Protein AF-A0A6P2D0Q2-F1 (afdb_monomer)

Radius of gyration: 21.0 Å; Cα contacts (8 Å, |Δi|>4): 54; chains: 1; bounding box: 56×47×45 Å

Sequence (91 aa):
MAKNILTVRLRKLVALGILEQFPVEGSTYQDYALTEKGRGLFLVLMAIRQWGEGCGGDNPYVLVDKRDKKPVKPLGSTPTTDGNSEQTTWS

Structure (mmCIF, N/CA/C/O backbone):
data_AF-A0A6P2D0Q2-F1
#
_entry.id   AF-A0A6P2D0Q2-F1
#
loop_
_atom_site.group_PDB
_atom_site.id
_atom_site.type_symbol
_atom_site.label_atom_id
_atom_site.label_alt_id
_atom_site.label_comp_id
_atom_site.label_asym_id
_atom_site.label_entity_id
_atom_site.label_seq_id
_atom_site.pdbx_PDB_ins_code
_atom_site.Cartn_x
_atom_site.Cartn_y
_atom_site.Cartn_z
_atom_site.occupancy
_atom_site.B_iso_or_equiv
_atom_site.auth_seq_id
_atom_site.auth_comp_id
_atom_site.auth_asym_id
_atom_site.auth_atom_id
_atom_site.pdbx_PDB_model_num
ATOM 1 N N . MET A 1 1 ? -12.694 20.340 -8.710 1.00 44.38 1 MET A N 1
ATOM 2 C CA . MET A 1 1 ? -13.466 19.991 -7.494 1.00 44.38 1 MET A CA 1
ATOM 3 C C . MET A 1 1 ? -13.481 18.473 -7.295 1.00 44.38 1 MET A C 1
ATOM 5 O O . MET A 1 1 ? -14.440 17.817 -7.668 1.00 44.38 1 MET A O 1
ATOM 9 N N . ALA A 1 2 ? -12.422 17.882 -6.734 1.00 53.50 2 ALA A N 1
ATOM 10 C CA . ALA A 1 2 ? -12.375 16.443 -6.437 1.00 53.50 2 ALA A CA 1
ATOM 11 C C . ALA A 1 2 ? -12.701 16.201 -4.954 1.00 53.50 2 ALA A C 1
ATOM 13 O O . ALA A 1 2 ? -11.871 15.707 -4.199 1.00 53.50 2 ALA A O 1
ATOM 14 N N . LYS A 1 3 ? -13.894 16.607 -4.499 1.00 53.69 3 LYS A N 1
ATOM 15 C CA . LYS A 1 3 ? -14.193 16.703 -3.057 1.00 53.69 3 LYS A CA 1
ATOM 16 C C . LYS A 1 3 ? -14.311 15.348 -2.336 1.00 53.69 3 LYS A C 1
ATOM 18 O O . LYS A 1 3 ? -14.527 15.332 -1.135 1.00 53.69 3 LYS A O 1
ATOM 23 N N . ASN A 1 4 ? -14.175 14.201 -3.010 1.00 71.94 4 ASN A N 1
ATOM 24 C CA . ASN A 1 4 ? -14.376 12.925 -2.314 1.00 71.94 4 ASN A CA 1
ATOM 25 C C . ASN A 1 4 ? -13.656 11.696 -2.886 1.00 71.94 4 ASN A C 1
ATOM 27 O O . ASN A 1 4 ? -13.986 10.577 -2.497 1.00 71.94 4 ASN A O 1
ATOM 31 N N . ILE A 1 5 ? -12.693 11.854 -3.806 1.00 86.25 5 ILE A N 1
ATOM 32 C CA . ILE A 1 5 ? -12.049 10.689 -4.449 1.00 86.25 5 ILE A CA 1
ATOM 33 C C . ILE A 1 5 ? -11.334 9.801 -3.419 1.00 86.25 5 ILE A C 1
ATOM 35 O O . ILE A 1 5 ? -11.413 8.577 -3.502 1.00 86.25 5 ILE A O 1
ATOM 39 N N . LEU A 1 6 ? -10.699 10.407 -2.411 1.00 85.31 6 LEU A N 1
ATOM 40 C CA . LEU A 1 6 ? -10.015 9.689 -1.339 1.00 85.31 6 LEU A CA 1
ATOM 41 C C . LEU A 1 6 ? -11.002 8.869 -0.506 1.00 85.31 6 LEU A C 1
ATOM 43 O O . LEU A 1 6 ? -10.854 7.658 -0.404 1.00 85.31 6 LEU A O 1
ATOM 47 N N . THR A 1 7 ? -12.048 9.502 0.024 1.00 87.00 7 THR A N 1
ATOM 48 C CA . THR A 1 7 ? -13.065 8.835 0.849 1.00 87.00 7 THR A CA 1
ATOM 49 C C . THR A 1 7 ? -13.783 7.722 0.091 1.00 87.00 7 THR A C 1
ATOM 51 O O . THR A 1 7 ? -14.139 6.701 0.673 1.00 87.00 7 THR A O 1
ATOM 54 N N . VAL A 1 8 ? -14.018 7.896 -1.215 1.00 90.25 8 VAL A N 1
ATOM 55 C CA . VAL A 1 8 ? -14.603 6.849 -2.067 1.00 90.25 8 VAL A CA 1
ATOM 56 C C . VAL A 1 8 ? -13.638 5.671 -2.213 1.00 90.25 8 VAL A C 1
ATOM 58 O O . VAL A 1 8 ? -14.055 4.522 -2.072 1.00 90.25 8 VAL A O 1
ATOM 61 N N . ARG A 1 9 ? -12.345 5.933 -2.440 1.00 92.00 9 ARG A N 1
ATOM 62 C CA . ARG A 1 9 ? -11.319 4.882 -2.534 1.00 92.00 9 ARG A CA 1
ATOM 63 C C . ARG A 1 9 ? -11.133 4.145 -1.210 1.00 92.00 9 ARG A C 1
ATOM 65 O O . ARG A 1 9 ? -11.130 2.920 -1.221 1.00 92.00 9 ARG A O 1
ATOM 72 N N . LEU A 1 10 ? -11.054 4.860 -0.088 1.00 89.69 10 LEU A N 1
ATOM 73 C CA . LEU A 1 10 ? -10.935 4.260 1.244 1.00 89.69 10 LEU A CA 1
ATOM 74 C C . LEU A 1 10 ? -12.138 3.372 1.560 1.00 89.69 10 LEU A C 1
ATOM 76 O O . LEU A 1 10 ? -11.950 2.204 1.886 1.00 89.69 10 LEU A O 1
ATOM 80 N N . ARG A 1 11 ? -13.370 3.860 1.348 1.00 90.25 11 ARG A N 1
ATOM 81 C CA . ARG A 1 11 ? -14.579 3.037 1.530 1.00 90.25 11 ARG A CA 1
ATOM 82 C C . ARG A 1 11 ? -14.573 1.790 0.651 1.00 90.25 11 ARG A C 1
ATOM 84 O O . ARG A 1 11 ? -14.952 0.723 1.119 1.00 90.25 11 ARG A O 1
ATOM 91 N N . LYS A 1 12 ? -14.109 1.893 -0.598 1.00 92.75 12 LYS A N 1
ATOM 92 C CA . LYS A 1 12 ? -13.982 0.734 -1.492 1.00 92.75 12 LYS A CA 1
ATOM 93 C C . LYS A 1 12 ? -12.947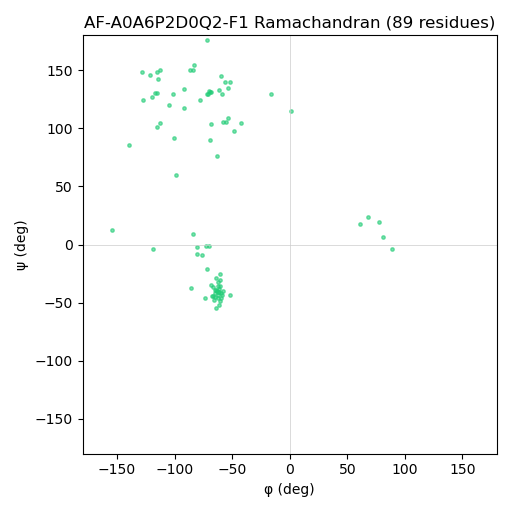 -0.274 -0.980 1.00 92.75 12 LYS A C 1
ATOM 95 O O . LYS A 1 12 ? -13.202 -1.470 -1.031 1.00 92.75 12 LYS A O 1
ATOM 100 N N . LEU A 1 13 ? -11.801 0.187 -0.478 1.00 92.19 13 LEU A N 1
ATOM 101 C CA . LEU A 1 13 ? -10.772 -0.687 0.096 1.00 92.19 13 LEU A CA 1
ATOM 102 C C . LEU A 1 13 ? -11.252 -1.374 1.383 1.00 92.19 13 LEU A C 1
ATOM 104 O O . LEU A 1 13 ? -10.960 -2.554 1.572 1.00 92.19 13 LEU A O 1
ATOM 108 N N . VAL A 1 14 ? -12.035 -0.680 2.214 1.00 93.50 14 VAL A N 1
ATOM 109 C CA . VAL A 1 14 ? -12.687 -1.280 3.390 1.00 93.50 14 VAL A CA 1
ATOM 110 C C . VAL A 1 14 ? -13.723 -2.323 2.973 1.00 93.50 14 VAL A C 1
ATOM 112 O O . VAL A 1 14 ? -13.673 -3.454 3.442 1.00 93.50 14 VAL A O 1
ATOM 115 N N . ALA A 1 15 ? -14.601 -2.000 2.020 1.00 93.50 15 ALA A N 1
ATOM 116 C CA . ALA A 1 15 ? -15.609 -2.938 1.516 1.00 93.50 15 ALA A CA 1
ATOM 117 C C . ALA A 1 15 ? -14.993 -4.200 0.880 1.00 93.50 15 ALA A C 1
ATOM 119 O O . ALA A 1 15 ? -15.576 -5.278 0.936 1.00 93.50 15 ALA A O 1
ATOM 120 N N . LEU A 1 16 ? -13.800 -4.085 0.289 1.00 93.81 16 LEU A N 1
ATOM 121 C CA . LEU A 1 16 ? -13.044 -5.218 -0.252 1.00 93.81 16 LEU A CA 1
ATOM 122 C C . LEU A 1 16 ? -12.269 -6.007 0.820 1.00 93.81 16 LEU A C 1
ATOM 124 O O . LEU A 1 16 ? -11.611 -6.997 0.475 1.00 93.81 16 LEU A O 1
ATOM 128 N N . GLY A 1 17 ? -12.315 -5.586 2.087 1.00 92.25 17 GLY A N 1
ATOM 129 C CA . GLY A 1 17 ? -11.593 -6.199 3.201 1.00 92.25 17 GLY A CA 1
ATOM 130 C C . GLY A 1 17 ? -10.078 -6.023 3.117 1.00 92.25 17 GLY A C 1
ATOM 131 O O . GLY A 1 17 ? -9.344 -6.859 3.629 1.00 92.25 17 GLY A O 1
ATOM 132 N N . ILE A 1 18 ? -9.596 -4.996 2.410 1.00 93.31 18 ILE A N 1
ATOM 133 C CA . ILE A 1 18 ? -8.165 -4.656 2.296 1.00 93.31 18 ILE A CA 1
ATOM 134 C C . ILE A 1 18 ? -7.738 -3.764 3.465 1.00 93.31 18 ILE A C 1
ATOM 136 O O . ILE A 1 18 ? -6.632 -3.906 3.986 1.00 93.31 18 ILE A O 1
ATOM 140 N N . LEU A 1 19 ? -8.625 -2.855 3.868 1.00 92.69 19 LEU A N 1
ATOM 141 C CA . LEU A 1 19 ? -8.462 -2.002 5.037 1.00 92.69 19 LEU A CA 1
ATOM 142 C C . LEU A 1 19 ? -9.538 -2.328 6.070 1.00 92.69 19 LEU A C 1
ATOM 144 O O . LEU A 1 19 ? -10.660 -2.676 5.713 1.00 92.69 19 LEU A O 1
ATOM 148 N N . GLU A 1 20 ? -9.196 -2.160 7.334 1.00 92.19 20 GLU A N 1
ATOM 149 C CA . GLU A 1 20 ? -1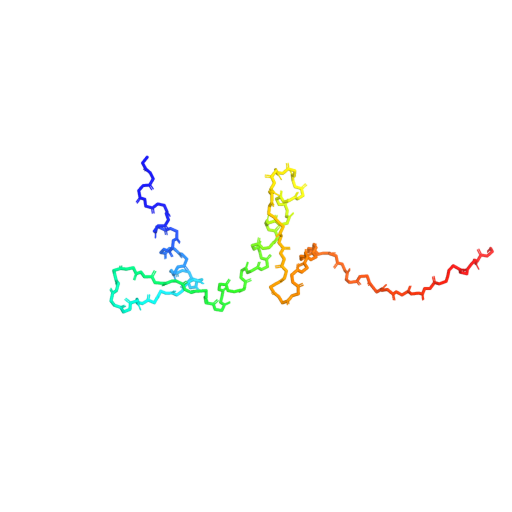0.126 -2.147 8.456 1.00 92.19 20 GLU A CA 1
ATOM 150 C C . GLU A 1 20 ? -10.124 -0.749 9.071 1.00 92.19 20 GLU A C 1
ATOM 152 O O . GLU A 1 20 ? -9.086 -0.083 9.095 1.00 92.19 20 GLU A O 1
ATOM 157 N N . GLN A 1 21 ? -11.297 -0.288 9.499 1.00 90.00 21 GLN A N 1
ATOM 158 C CA . GLN A 1 21 ? -11.489 1.041 10.063 1.00 90.00 21 GLN A CA 1
ATOM 159 C C . GLN A 1 21 ? -11.566 0.953 11.587 1.00 90.00 21 GLN A C 1
ATOM 161 O O . GLN A 1 21 ? -12.363 0.179 12.114 1.00 90.00 21 GLN A O 1
ATOM 166 N N . PHE A 1 22 ? -10.780 1.781 12.270 1.00 84.44 22 PHE A N 1
ATOM 167 C CA . PHE A 1 22 ? -10.749 1.871 13.724 1.00 84.44 22 PHE A CA 1
ATOM 168 C C . PHE A 1 22 ? -11.228 3.255 14.176 1.00 84.44 22 PHE A C 1
ATOM 170 O O . PHE A 1 22 ? -10.730 4.270 13.672 1.00 84.44 22 PHE A O 1
ATOM 177 N N . PRO A 1 23 ? -12.173 3.324 15.128 1.00 78.50 23 PRO A N 1
ATOM 178 C CA . PRO A 1 23 ? -12.523 4.586 15.753 1.00 78.50 23 PRO A CA 1
ATOM 179 C C . PRO A 1 23 ? -11.352 5.058 16.620 1.00 78.50 23 PRO A C 1
ATOM 181 O O . PRO A 1 23 ? -10.826 4.300 17.432 1.00 78.50 23 PRO A O 1
ATOM 184 N N . VAL A 1 24 ? -10.957 6.318 16.459 1.00 80.62 24 VAL A N 1
ATOM 185 C CA . VAL A 1 24 ? -9.962 6.948 17.331 1.00 80.62 24 VAL A CA 1
ATOM 186 C C . VAL A 1 24 ? -10.704 7.643 18.466 1.00 80.62 24 VAL A C 1
ATOM 188 O O . VAL A 1 24 ? -11.497 8.557 18.226 1.00 80.62 24 VAL A O 1
ATOM 191 N N . GLU A 1 25 ? -10.469 7.215 19.707 1.00 77.06 25 GLU A N 1
ATOM 192 C CA . GLU A 1 25 ? -11.089 7.847 20.874 1.00 77.06 25 GLU A CA 1
ATOM 193 C C . GLU A 1 25 ? -10.722 9.337 20.950 1.00 77.06 25 GLU A C 1
ATOM 195 O O . GLU A 1 25 ? -9.558 9.723 20.854 1.00 77.06 25 GLU A O 1
ATOM 200 N N . GLY A 1 26 ? -11.737 10.194 21.099 1.00 79.38 26 GLY A N 1
ATOM 201 C CA . GLY A 1 2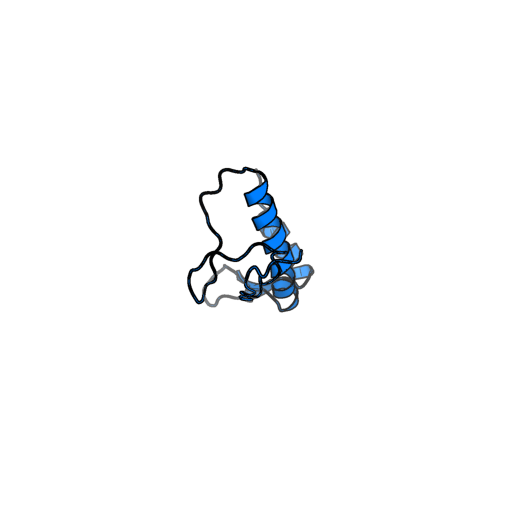6 ? -11.561 11.648 21.201 1.00 79.38 26 GLY A CA 1
ATOM 202 C C . GLY A 1 26 ? -11.373 12.386 19.870 1.00 79.38 26 GLY A C 1
ATOM 203 O O . GLY A 1 26 ? -11.125 13.590 19.880 1.00 79.38 26 GLY A O 1
ATOM 204 N N . SER A 1 27 ? -11.518 11.708 18.727 1.00 78.50 27 SER A N 1
ATOM 205 C CA . SER A 1 27 ? -11.345 12.301 17.399 1.00 78.50 27 SER A CA 1
ATOM 206 C C . SER A 1 27 ? -12.543 12.024 16.486 1.00 78.50 27 SER A C 1
ATOM 208 O O . SER A 1 27 ? -13.190 10.984 16.568 1.00 78.50 27 SER A O 1
ATOM 210 N N . THR A 1 28 ? -12.844 12.957 15.579 1.00 74.75 28 THR A N 1
ATOM 211 C CA . THR A 1 28 ? -13.799 12.729 14.477 1.00 74.75 28 THR A CA 1
ATOM 212 C C . THR A 1 28 ? -13.169 11.969 13.307 1.00 74.75 28 THR A C 1
ATOM 214 O O . THR A 1 28 ? -13.873 11.570 12.374 1.00 74.75 28 THR A O 1
ATOM 217 N N . TYR A 1 29 ? -11.849 11.770 13.341 1.00 76.50 29 TYR A N 1
ATOM 218 C CA . TYR A 1 29 ? -11.107 11.015 12.342 1.00 76.50 29 TYR A CA 1
ATOM 219 C C . TYR A 1 29 ? -11.168 9.513 12.618 1.00 76.50 29 TYR A C 1
ATOM 221 O O . TYR A 1 29 ? -11.368 9.056 13.740 1.00 76.50 29 TYR A O 1
ATOM 229 N N . GLN A 1 30 ? -11.008 8.754 11.542 1.00 80.31 30 GLN A N 1
ATOM 230 C CA . GLN A 1 30 ? -11.032 7.302 11.547 1.00 80.31 30 GLN A CA 1
ATOM 231 C C . GLN A 1 30 ? -9.659 6.813 11.109 1.00 80.31 30 GLN A C 1
ATOM 233 O O . GLN A 1 30 ? -9.166 7.255 10.064 1.00 80.31 30 GLN A O 1
ATOM 238 N N . ASP A 1 31 ? -9.080 5.898 11.875 1.00 85.88 31 ASP A N 1
ATOM 239 C CA . ASP A 1 31 ? -7.837 5.241 11.502 1.00 85.88 31 ASP A CA 1
ATOM 240 C C . ASP A 1 31 ? -8.125 4.066 10.571 1.00 85.88 31 ASP A C 1
ATOM 242 O O . ASP A 1 31 ? -9.187 3.443 10.620 1.00 85.88 31 ASP A O 1
ATOM 246 N N . TYR A 1 32 ? -7.171 3.770 9.692 1.00 89.44 32 TYR A N 1
ATOM 247 C CA . TYR A 1 32 ? -7.262 2.650 8.762 1.00 89.44 32 TYR A CA 1
ATOM 248 C C . TYR A 1 32 ? -6.016 1.784 8.889 1.00 89.44 32 TYR A C 1
ATOM 250 O O . TYR A 1 32 ? -4.902 2.269 8.684 1.00 89.44 32 TYR A O 1
ATOM 258 N N . ALA A 1 33 ? -6.202 0.494 9.158 1.00 89.81 33 ALA A N 1
ATOM 259 C CA . ALA A 1 33 ? -5.115 -0.479 9.157 1.00 89.81 33 ALA A CA 1
ATOM 260 C C . ALA A 1 33 ? -5.272 -1.474 8.004 1.00 89.81 33 ALA A C 1
ATOM 262 O O . ALA A 1 33 ? -6.380 -1.787 7.573 1.00 89.81 33 ALA A O 1
ATOM 263 N N . LEU A 1 34 ? -4.150 -1.989 7.496 1.00 91.19 34 LEU A N 1
ATOM 264 C CA . LEU A 1 34 ? -4.164 -3.078 6.521 1.00 91.19 34 LEU A CA 1
ATOM 265 C C . LEU A 1 34 ? -4.582 -4.382 7.198 1.00 91.19 34 LEU A C 1
ATOM 267 O O . LEU A 1 34 ? -3.965 -4.802 8.179 1.00 91.19 34 LEU A O 1
ATOM 271 N N . THR A 1 35 ? -5.559 -5.062 6.607 1.00 93.88 35 THR A N 1
ATOM 272 C CA . THR A 1 35 ? -5.913 -6.437 6.975 1.00 93.88 35 THR A CA 1
ATOM 273 C C . THR A 1 35 ? -4.835 -7.414 6.500 1.00 93.88 35 THR A C 1
ATOM 275 O O . THR A 1 35 ? -3.898 -7.044 5.788 1.00 93.88 35 THR A O 1
ATOM 278 N N . GLU A 1 36 ? -4.969 -8.696 6.832 1.00 92.12 36 GLU A N 1
ATOM 279 C CA . GLU A 1 36 ? -4.108 -9.741 6.267 1.00 92.12 36 GLU A CA 1
ATOM 280 C C . GLU A 1 36 ? -4.188 -9.800 4.736 1.00 92.12 36 GLU A C 1
ATOM 282 O O . GLU A 1 36 ? -3.161 -9.804 4.055 1.00 92.12 36 GLU A O 1
ATOM 287 N N . LYS A 1 37 ? -5.403 -9.704 4.187 1.00 90.12 37 LYS A N 1
ATOM 288 C CA . LYS A 1 37 ? -5.633 -9.597 2.742 1.00 90.12 37 LYS A CA 1
ATOM 289 C C . LYS A 1 37 ? -4.946 -8.366 2.152 1.00 90.12 37 LYS A C 1
ATOM 291 O O . LYS A 1 37 ? -4.341 -8.449 1.085 1.00 90.12 37 LYS A O 1
ATOM 296 N N . GLY A 1 38 ? -5.014 -7.229 2.845 1.00 89.19 38 GLY A N 1
ATOM 297 C CA . GLY A 1 38 ? -4.338 -6.009 2.420 1.00 89.19 38 GLY A CA 1
ATOM 298 C C . GLY A 1 38 ? -2.817 -6.130 2.436 1.00 89.19 38 GLY A C 1
ATOM 299 O O . GLY A 1 38 ? -2.163 -5.686 1.495 1.00 89.19 38 GLY A O 1
ATOM 300 N N . ARG A 1 39 ? -2.246 -6.797 3.445 1.00 90.12 39 ARG A N 1
ATOM 301 C CA . ARG A 1 39 ? -0.808 -7.112 3.487 1.00 90.12 39 ARG A CA 1
ATOM 302 C C . ARG A 1 39 ? -0.387 -8.020 2.328 1.00 90.12 39 ARG A C 1
ATOM 304 O O . ARG A 1 39 ? 0.703 -7.838 1.797 1.00 90.12 39 ARG A O 1
ATOM 311 N N . GLY A 1 40 ? -1.266 -8.907 1.860 1.00 89.50 40 GLY A N 1
ATOM 312 C CA . GLY A 1 40 ? -1.039 -9.715 0.655 1.00 89.50 40 GLY A CA 1
ATOM 313 C C . GLY A 1 40 ? -0.853 -8.898 -0.635 1.00 89.50 40 GLY A C 1
ATOM 314 O O . GLY A 1 40 ? -0.167 -9.345 -1.551 1.00 89.50 40 GLY A O 1
ATOM 315 N N . LEU A 1 41 ? -1.386 -7.671 -0.707 1.00 88.31 41 LEU A N 1
ATOM 316 C CA . LEU A 1 41 ? -1.193 -6.778 -1.861 1.00 88.31 41 LEU A CA 1
ATOM 317 C C . LEU A 1 41 ? 0.184 -6.113 -1.898 1.00 88.31 41 LEU A C 1
ATOM 319 O O . LEU A 1 41 ? 0.525 -5.481 -2.900 1.00 88.31 41 LEU A O 1
ATOM 323 N N . PHE A 1 42 ? 0.980 -6.249 -0.837 1.00 85.19 42 PHE A N 1
ATOM 324 C CA . PHE A 1 42 ? 2.296 -5.630 -0.736 1.00 85.19 42 PHE A CA 1
ATOM 325 C C . PHE A 1 42 ? 3.179 -5.939 -1.952 1.00 85.19 42 PHE A C 1
ATOM 327 O O . PHE A 1 42 ? 3.775 -5.026 -2.518 1.00 85.19 42 PHE A O 1
ATOM 334 N N . LEU A 1 43 ? 3.191 -7.194 -2.415 1.00 85.44 43 LEU A N 1
ATOM 335 C CA . LEU A 1 43 ? 3.998 -7.608 -3.565 1.00 85.44 43 LEU A CA 1
ATOM 336 C C . LEU A 1 43 ? 3.579 -6.901 -4.866 1.00 85.44 43 LEU A C 1
ATOM 338 O O . LEU A 1 43 ? 4.429 -6.476 -5.643 1.00 85.44 43 LEU A O 1
ATOM 342 N N . VAL A 1 44 ? 2.273 -6.721 -5.082 1.00 89.62 44 VAL A N 1
ATOM 343 C CA . VAL A 1 44 ? 1.736 -6.026 -6.264 1.00 89.62 44 VAL A CA 1
ATOM 344 C C . VAL A 1 44 ? 2.103 -4.543 -6.229 1.00 89.62 44 VAL A C 1
ATOM 346 O O . VAL A 1 44 ? 2.544 -3.986 -7.233 1.00 89.62 44 VAL A O 1
ATOM 349 N N . LEU A 1 45 ? 1.964 -3.906 -5.063 1.00 87.00 45 LEU A N 1
ATOM 350 C CA . LEU A 1 45 ? 2.357 -2.508 -4.871 1.00 87.00 45 LEU A CA 1
ATOM 351 C C . LEU A 1 45 ? 3.861 -2.313 -5.102 1.00 87.00 45 LEU A C 1
ATOM 353 O O . LEU A 1 45 ? 4.262 -1.347 -5.753 1.00 87.00 45 LEU A O 1
ATOM 357 N N . MET A 1 46 ? 4.681 -3.250 -4.621 1.00 88.25 46 MET A N 1
ATOM 358 C CA . MET A 1 46 ? 6.121 -3.266 -4.871 1.00 88.25 46 MET A CA 1
ATOM 359 C C . MET A 1 46 ? 6.455 -3.407 -6.357 1.00 88.25 46 MET A C 1
ATOM 361 O O . MET A 1 46 ? 7.300 -2.665 -6.852 1.00 88.25 46 MET A O 1
ATOM 365 N N . ALA A 1 47 ? 5.772 -4.297 -7.078 1.00 86.94 47 ALA A N 1
ATOM 366 C CA . ALA A 1 47 ? 5.998 -4.491 -8.508 1.00 86.94 47 ALA A CA 1
ATOM 367 C C . ALA A 1 47 ? 5.694 -3.232 -9.323 1.00 86.94 47 ALA A C 1
ATOM 369 O O . ALA A 1 47 ? 6.516 -2.818 -10.136 1.00 86.94 47 ALA A O 1
ATOM 370 N N . ILE A 1 48 ? 4.559 -2.577 -9.063 1.00 87.56 48 ILE A N 1
ATOM 371 C CA . ILE A 1 48 ? 4.191 -1.325 -9.744 1.00 87.56 48 ILE A CA 1
ATOM 372 C C . ILE A 1 48 ? 5.218 -0.226 -9.448 1.00 87.56 48 ILE A C 1
ATOM 374 O O . ILE A 1 48 ? 5.600 0.523 -10.346 1.00 87.56 48 ILE A O 1
ATOM 378 N N . ARG A 1 49 ? 5.684 -0.140 -8.196 1.00 85.44 49 ARG A N 1
ATOM 379 C CA . ARG A 1 49 ? 6.692 0.839 -7.777 1.00 85.44 49 ARG A CA 1
ATOM 380 C C . ARG A 1 49 ? 8.014 0.646 -8.522 1.00 85.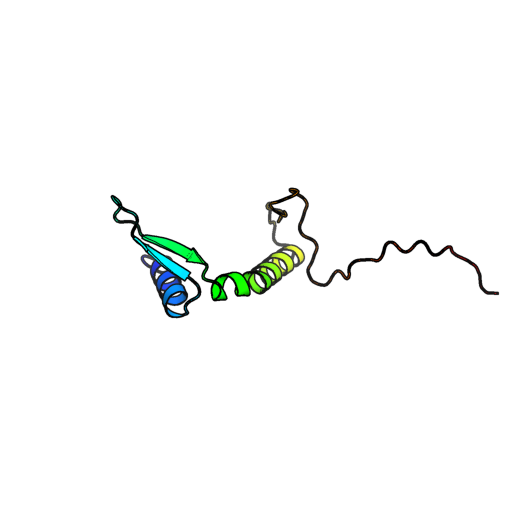44 49 ARG A C 1
ATOM 382 O O . ARG A 1 49 ? 8.504 1.604 -9.111 1.00 85.44 49 ARG A O 1
ATOM 389 N N . GLN A 1 50 ? 8.557 -0.570 -8.522 1.00 85.31 50 GLN A N 1
ATOM 390 C CA . GLN A 1 50 ? 9.833 -0.875 -9.178 1.00 85.31 50 GLN A CA 1
ATOM 391 C C . GLN A 1 50 ? 9.744 -0.790 -10.705 1.00 85.31 50 GLN A C 1
ATOM 393 O O . GLN A 1 50 ? 10.679 -0.329 -11.352 1.00 85.31 50 GLN A O 1
ATOM 398 N N . TRP A 1 51 ? 8.605 -1.172 -11.291 1.00 85.38 51 TRP A N 1
ATOM 399 C CA . TRP A 1 51 ? 8.349 -0.952 -12.714 1.00 85.38 51 TRP A CA 1
ATOM 400 C C . TRP A 1 51 ? 8.395 0.542 -13.062 1.00 85.38 51 TRP A C 1
ATOM 402 O O . TRP A 1 51 ? 9.077 0.928 -14.005 1.00 85.38 51 TRP A O 1
ATOM 412 N N . GLY A 1 52 ? 7.748 1.392 -12.256 1.00 84.12 52 GLY A N 1
ATOM 413 C CA . GLY A 1 52 ? 7.770 2.844 -12.452 1.00 84.12 52 GLY A CA 1
ATOM 414 C C . GLY A 1 52 ? 9.168 3.464 -12.339 1.00 84.12 52 GLY A C 1
ATOM 415 O O . GLY A 1 52 ? 9.485 4.375 -13.100 1.00 84.12 52 GLY A O 1
ATOM 416 N N . GLU A 1 53 ? 10.015 2.947 -11.444 1.00 81.69 53 GLU A N 1
ATOM 417 C CA . GLU A 1 53 ? 11.430 3.341 -11.332 1.00 81.69 53 GLU A CA 1
ATOM 418 C C . GLU A 1 53 ? 12.221 2.979 -12.603 1.00 81.69 53 GLU A C 1
ATOM 420 O O . GLU A 1 53 ? 13.022 3.780 -13.081 1.00 81.69 53 GLU A O 1
ATOM 425 N N . GLY A 1 54 ? 11.947 1.818 -13.210 1.00 75.69 54 GLY A N 1
ATOM 426 C CA . GLY A 1 54 ? 12.558 1.403 -14.479 1.00 75.69 54 GLY A CA 1
ATOM 427 C C . GLY A 1 54 ? 12.060 2.169 -15.713 1.00 75.69 54 GLY A C 1
ATOM 428 O O . GLY A 1 54 ? 12.754 2.214 -16.726 1.00 75.69 54 GLY A O 1
ATOM 429 N N . CYS A 1 55 ? 10.883 2.798 -15.645 1.00 78.19 55 CYS A N 1
ATOM 430 C CA . CYS A 1 55 ? 10.291 3.554 -16.755 1.00 78.19 55 CYS A CA 1
ATOM 431 C C . CYS A 1 55 ? 10.793 5.007 -16.882 1.00 78.19 55 CYS A C 1
ATOM 433 O O . CYS A 1 55 ? 10.240 5.765 -17.678 1.00 78.19 55 CYS A O 1
ATOM 435 N N . GLY A 1 56 ? 11.829 5.405 -16.133 1.00 70.25 56 GLY A N 1
ATOM 436 C CA . GLY A 1 56 ? 12.494 6.704 -16.305 1.00 70.25 56 GLY A CA 1
ATOM 437 C C . GLY A 1 56 ? 11.739 7.900 -15.720 1.00 70.25 56 GLY A C 1
ATOM 438 O O . GLY A 1 56 ? 11.994 9.037 -16.112 1.00 70.25 56 GLY A O 1
ATOM 439 N N . GLY A 1 57 ? 10.803 7.667 -14.796 1.00 70.94 57 GLY A N 1
ATOM 440 C CA . GLY A 1 57 ? 10.217 8.746 -14.005 1.00 70.94 57 GLY A CA 1
ATOM 441 C C . GLY A 1 57 ? 11.245 9.302 -13.021 1.00 70.94 57 GLY A C 1
ATOM 442 O O . GLY A 1 57 ? 11.891 8.532 -12.313 1.00 70.94 57 GLY A O 1
ATOM 443 N N . ASP A 1 58 ? 11.378 10.627 -12.957 1.00 71.62 58 ASP A N 1
ATOM 444 C CA . ASP A 1 58 ? 12.258 11.297 -11.997 1.00 71.62 58 ASP A CA 1
ATOM 445 C C . ASP A 1 58 ? 11.676 11.121 -10.581 1.00 71.62 58 ASP A C 1
ATOM 447 O O . ASP A 1 58 ? 10.782 11.850 -10.143 1.00 71.62 58 ASP A O 1
ATOM 451 N N . ASN A 1 59 ? 12.084 10.045 -9.905 1.00 73.50 59 ASN A N 1
ATOM 452 C CA . ASN A 1 59 ? 11.603 9.680 -8.580 1.00 73.50 59 ASN A CA 1
ATOM 453 C C . ASN A 1 59 ? 12.748 9.825 -7.568 1.00 73.50 59 ASN A C 1
ATOM 455 O O . ASN A 1 59 ? 13.611 8.948 -7.502 1.00 73.50 59 ASN A O 1
ATOM 459 N N . PRO A 1 60 ? 12.751 10.875 -6.727 1.00 78.31 60 PRO A N 1
ATOM 460 C CA . PRO A 1 60 ? 13.824 11.101 -5.760 1.00 78.31 60 PRO A CA 1
ATOM 461 C C . PRO A 1 60 ? 13.794 10.114 -4.578 1.00 78.31 60 PRO A C 1
ATOM 463 O O . PRO A 1 60 ? 14.638 10.193 -3.686 1.00 78.31 60 PRO A O 1
ATOM 466 N N . TYR A 1 61 ? 12.817 9.202 -4.521 1.00 80.94 61 TYR A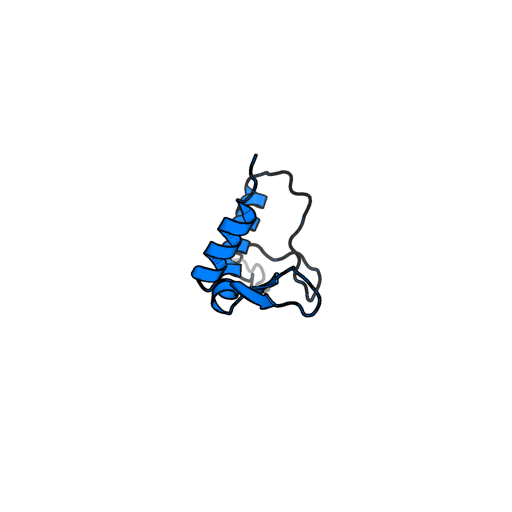 N 1
ATOM 467 C CA . TYR A 1 61 ? 12.620 8.296 -3.393 1.00 80.94 61 TYR A CA 1
ATOM 468 C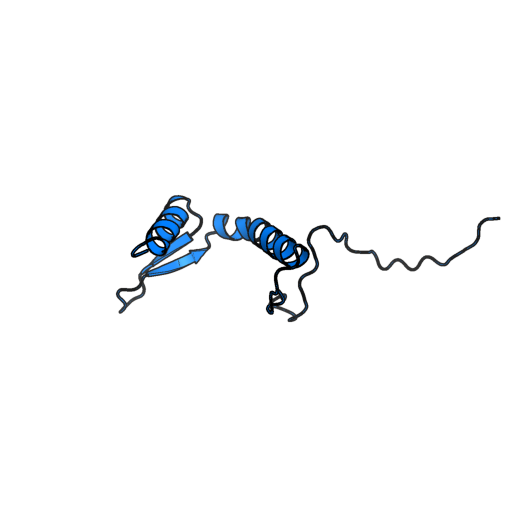 C . TYR A 1 61 ? 13.074 6.866 -3.706 1.00 80.94 61 TYR A C 1
ATOM 470 O O . TYR A 1 61 ? 12.470 6.184 -4.534 1.00 80.94 61 TYR A O 1
ATOM 478 N N . VAL A 1 62 ? 14.045 6.366 -2.935 1.00 81.25 62 VAL A N 1
ATOM 479 C CA . VAL A 1 62 ? 14.495 4.963 -2.962 1.00 81.25 62 VAL A CA 1
ATOM 480 C C . VAL A 1 62 ? 13.723 4.135 -1.936 1.00 81.25 62 VAL A C 1
ATOM 482 O O . VAL A 1 62 ? 13.566 4.535 -0.780 1.00 81.25 62 VAL A O 1
ATOM 485 N N . LEU A 1 63 ? 13.242 2.962 -2.347 1.00 82.94 63 LEU A N 1
ATOM 486 C CA . LEU A 1 63 ? 12.599 2.015 -1.443 1.00 82.94 63 LEU A CA 1
ATOM 487 C C . LEU A 1 63 ? 13.650 1.260 -0.620 1.00 82.94 63 LEU A C 1
ATOM 489 O O . LEU A 1 63 ? 14.524 0.605 -1.184 1.00 82.94 63 LEU A O 1
ATOM 493 N N . VAL A 1 64 ? 1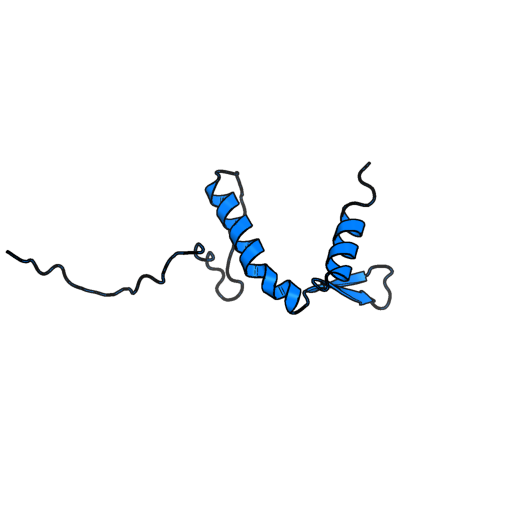3.537 1.316 0.708 1.00 85.94 64 VAL A N 1
ATOM 494 C CA . VAL A 1 64 ? 14.474 0.669 1.639 1.00 85.94 64 VAL A CA 1
ATOM 495 C C . VAL A 1 64 ? 13.773 -0.324 2.563 1.00 85.94 64 VAL A C 1
ATOM 497 O O . VAL A 1 64 ? 12.633 -0.093 2.978 1.00 85.94 64 VAL A O 1
ATOM 500 N N . ASP A 1 65 ? 14.454 -1.415 2.918 1.00 83.94 65 ASP A N 1
ATOM 501 C CA . ASP A 1 65 ? 13.984 -2.320 3.969 1.00 83.94 65 ASP A CA 1
ATOM 502 C C . ASP A 1 65 ? 14.067 -1.595 5.320 1.00 83.94 65 ASP A C 1
ATOM 504 O O . ASP A 1 65 ? 15.054 -0.943 5.675 1.00 83.94 65 ASP A O 1
ATOM 508 N N . LYS A 1 66 ? 12.977 -1.660 6.087 1.00 83.44 66 LYS A N 1
ATOM 509 C CA . LYS A 1 66 ? 12.864 -0.946 7.360 1.00 83.44 66 LYS A CA 1
ATOM 510 C C . LYS A 1 66 ? 13.884 -1.439 8.394 1.00 83.44 66 LYS A C 1
ATOM 512 O O . LYS A 1 66 ? 14.256 -0.640 9.255 1.00 83.44 66 LYS A O 1
ATOM 517 N N . ARG A 1 67 ? 14.301 -2.708 8.315 1.00 85.56 67 ARG A N 1
ATOM 518 C CA . ARG A 1 67 ? 15.188 -3.387 9.272 1.00 85.56 67 ARG A CA 1
ATOM 519 C C . ARG A 1 67 ? 16.633 -2.920 9.152 1.00 85.56 67 ARG A C 1
ATOM 521 O O . ARG A 1 67 ? 17.247 -2.632 10.171 1.00 85.56 67 ARG A O 1
ATOM 528 N N . ASP A 1 68 ? 17.158 -2.835 7.931 1.00 88.19 68 ASP A N 1
ATOM 529 C CA . ASP A 1 68 ? 18.583 -2.579 7.670 1.00 88.19 68 ASP A CA 1
ATOM 530 C C . ASP A 1 68 ? 18.855 -1.284 6.883 1.00 88.19 68 ASP A C 1
ATOM 532 O O . ASP A 1 68 ? 20.015 -0.920 6.692 1.00 88.19 68 ASP A O 1
ATOM 536 N N . LYS A 1 69 ? 17.800 -0.574 6.456 1.00 85.81 69 LYS A N 1
ATOM 537 C CA . LYS A 1 69 ? 17.857 0.658 5.650 1.00 85.81 69 LYS A CA 1
ATOM 538 C C . LYS A 1 69 ? 18.522 0.487 4.285 1.00 85.81 69 LYS A C 1
ATOM 540 O O . LYS A 1 69 ? 18.876 1.486 3.658 1.00 85.81 69 LYS A O 1
ATOM 545 N N . LYS A 1 70 ? 18.662 -0.744 3.794 1.00 86.50 70 LYS A N 1
ATOM 546 C CA . LYS A 1 70 ? 19.246 -1.011 2.477 1.00 86.50 70 LYS A CA 1
ATOM 547 C C . LYS A 1 70 ? 18.186 -0.937 1.380 1.00 86.50 70 LYS A C 1
ATOM 549 O O . LYS A 1 70 ? 17.022 -1.246 1.648 1.00 86.50 70 LYS A O 1
ATOM 554 N N . PRO A 1 71 ? 18.565 -0.556 0.146 1.00 83.75 71 PRO A N 1
ATOM 555 C CA . PRO A 1 71 ? 17.658 -0.594 -0.993 1.00 83.75 71 PRO A CA 1
ATOM 556 C C . PRO A 1 71 ? 17.034 -1.979 -1.165 1.00 83.75 71 PRO A C 1
ATOM 558 O O . PRO A 1 71 ? 17.731 -2.997 -1.099 1.00 83.75 71 PRO A O 1
ATOM 561 N N . VAL A 1 72 ? 15.720 -2.025 -1.387 1.00 84.62 72 VAL A N 1
ATOM 562 C CA . VAL A 1 72 ? 15.033 -3.295 -1.636 1.00 84.62 72 VAL A CA 1
ATOM 563 C C .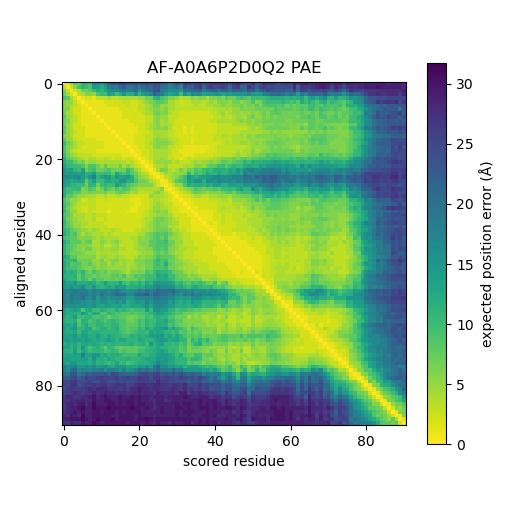 VAL A 1 72 ? 15.429 -3.811 -3.014 1.00 84.62 72 VAL A C 1
ATOM 565 O O . VAL A 1 72 ? 15.345 -3.086 -4.004 1.00 84.62 72 VAL A O 1
ATOM 568 N N . LYS A 1 73 ? 15.854 -5.077 -3.078 1.00 84.19 73 LYS A N 1
ATOM 569 C CA . LYS A 1 73 ? 16.251 -5.714 -4.336 1.00 84.19 73 LYS A CA 1
ATOM 570 C C . LYS A 1 73 ? 15.093 -5.724 -5.350 1.00 84.19 73 LYS A C 1
ATOM 572 O O . LYS A 1 73 ? 13.934 -5.892 -4.948 1.00 84.19 73 LYS A O 1
ATOM 577 N N . PRO A 1 74 ? 15.390 -5.585 -6.653 1.00 81.56 74 PRO A N 1
ATOM 578 C CA . PRO A 1 74 ? 14.391 -5.745 -7.699 1.00 81.56 74 PRO A CA 1
ATOM 579 C C . PRO A 1 74 ? 13.697 -7.109 -7.633 1.00 81.56 74 PRO A C 1
ATOM 581 O O . PRO A 1 74 ? 14.330 -8.143 -7.405 1.00 81.56 74 PRO A O 1
ATOM 584 N N . LEU A 1 75 ? 12.388 -7.123 -7.861 1.00 81.38 75 LEU A N 1
ATOM 585 C CA . LEU A 1 75 ? 11.622 -8.350 -8.021 1.00 81.38 75 LEU A CA 1
ATOM 586 C C . LEU A 1 75 ? 12.154 -9.112 -9.240 1.00 81.38 75 LEU A C 1
ATOM 588 O O . LEU A 1 75 ? 12.360 -8.535 -10.304 1.00 81.38 75 LEU A O 1
ATOM 592 N N . GLY A 1 76 ? 12.387 -10.414 -9.080 1.00 73.38 76 GLY A N 1
ATOM 593 C CA . GLY A 1 76 ? 12.940 -11.258 -10.141 1.00 73.38 76 GLY A CA 1
ATOM 594 C C . GLY A 1 76 ? 14.468 -11.330 -10.179 1.00 73.38 76 GLY A C 1
ATOM 595 O O . GLY A 1 76 ? 14.992 -12.144 -10.935 1.00 73.38 76 GLY A O 1
ATOM 596 N N . SER A 1 77 ? 15.197 -10.584 -9.334 1.00 68.81 77 SER A N 1
ATOM 597 C CA . SER A 1 77 ? 16.599 -10.929 -9.086 1.00 68.81 77 SER A CA 1
ATOM 598 C C . SER A 1 77 ? 16.614 -12.249 -8.314 1.00 68.81 77 SER A C 1
ATOM 600 O O . SER A 1 77 ? 16.296 -12.272 -7.120 1.00 68.81 77 SER A O 1
ATOM 602 N N . THR A 1 78 ? 16.933 -13.361 -8.978 1.00 64.88 78 THR A N 1
ATOM 603 C CA . THR A 1 78 ? 17.294 -14.592 -8.269 1.00 64.88 78 THR A CA 1
ATOM 604 C C . THR A 1 78 ? 18.384 -14.235 -7.266 1.00 64.88 78 THR A C 1
ATOM 606 O O . THR A 1 78 ? 19.240 -13.407 -7.597 1.00 64.88 78 THR A O 1
ATOM 609 N N . PRO A 1 79 ? 18.373 -14.782 -6.039 1.00 55.53 79 PRO A N 1
ATOM 610 C CA . PRO A 1 79 ? 19.524 -14.626 -5.173 1.00 55.53 79 PRO A CA 1
ATOM 611 C C . PRO A 1 79 ? 20.701 -15.222 -5.942 1.00 55.53 79 PRO A C 1
ATOM 613 O O . PRO A 1 79 ? 20.761 -16.432 -6.128 1.00 55.53 79 PRO A O 1
ATOM 616 N N . THR A 1 80 ? 21.569 -14.363 -6.480 1.00 58.59 80 THR A N 1
ATOM 617 C CA . THR A 1 80 ? 22.865 -14.781 -6.991 1.00 58.59 80 THR A CA 1
ATOM 618 C C . THR A 1 80 ? 23.513 -15.492 -5.824 1.00 58.59 80 THR A C 1
ATOM 620 O O . THR A 1 80 ? 23.853 -14.874 -4.816 1.00 58.59 80 THR A O 1
ATOM 623 N N . THR A 1 81 ? 23.557 -16.817 -5.911 1.00 55.81 81 THR A N 1
ATOM 624 C CA . THR A 1 81 ? 24.492 -17.613 -5.147 1.00 55.81 81 THR A CA 1
ATOM 625 C C . THR A 1 81 ? 25.845 -17.012 -5.476 1.00 55.81 81 THR A C 1
ATOM 627 O O . THR A 1 81 ? 26.307 -17.129 -6.610 1.00 55.81 81 THR A O 1
ATOM 630 N N . ASP A 1 82 ? 26.435 -16.316 -4.507 1.00 58.28 82 ASP A N 1
ATOM 631 C CA . ASP A 1 82 ? 27.859 -16.008 -4.491 1.00 58.28 82 ASP A CA 1
ATOM 632 C C . ASP A 1 82 ? 28.591 -17.355 -4.411 1.00 58.28 82 ASP A C 1
ATOM 634 O O . ASP A 1 82 ? 28.991 -17.838 -3.355 1.00 58.28 82 ASP A O 1
ATOM 638 N N . GLY A 1 83 ? 28.631 -18.033 -5.554 1.00 48.69 83 GLY A N 1
ATOM 639 C CA . GLY A 1 83 ? 29.289 -19.297 -5.787 1.00 48.69 83 GLY A CA 1
ATOM 640 C C . GLY A 1 83 ? 30.594 -18.992 -6.482 1.00 48.69 83 GLY A C 1
ATOM 641 O O . GLY A 1 83 ? 30.649 -18.901 -7.706 1.00 48.69 83 GLY A O 1
ATOM 642 N N . ASN A 1 84 ? 31.637 -18.831 -5.675 1.00 54.47 84 ASN A N 1
ATOM 643 C CA . ASN A 1 84 ? 33.006 -19.078 -6.090 1.00 54.47 84 ASN A CA 1
ATOM 644 C C . ASN A 1 84 ? 33.055 -20.371 -6.927 1.00 54.47 84 ASN A C 1
ATOM 646 O O . ASN A 1 84 ? 32.942 -21.468 -6.387 1.00 54.47 84 ASN A O 1
ATOM 650 N N . SER A 1 85 ? 33.182 -20.236 -8.242 1.00 49.22 85 SER A N 1
ATOM 651 C CA . SER A 1 85 ? 33.654 -21.299 -9.123 1.00 49.22 85 SER A CA 1
ATOM 652 C C . SER A 1 85 ? 34.572 -20.643 -10.136 1.00 49.22 85 SER A C 1
ATOM 654 O O . SER A 1 85 ? 34.175 -20.127 -11.178 1.00 49.22 85 SER A O 1
ATOM 656 N N . GLU A 1 86 ? 35.811 -20.536 -9.676 1.00 46.06 86 GLU A N 1
ATOM 657 C CA . GLU A 1 86 ? 37.036 -20.673 -10.444 1.00 46.06 86 GLU A CA 1
ATOM 658 C C . GLU A 1 86 ? 36.795 -20.951 -11.930 1.00 46.06 86 GLU A C 1
ATOM 660 O O . GLU A 1 86 ? 36.321 -22.015 -12.335 1.00 46.06 86 GLU A O 1
ATOM 665 N N . GLN A 1 87 ? 37.200 -19.976 -12.742 1.00 50.97 87 GLN A N 1
ATOM 666 C CA . GLN A 1 87 ? 37.639 -20.212 -14.106 1.00 50.97 87 GLN A CA 1
ATOM 667 C C . GLN A 1 87 ? 38.645 -21.369 -14.095 1.00 50.97 87 GLN A C 1
ATOM 669 O O . GLN A 1 87 ? 39.826 -21.173 -13.830 1.00 50.97 87 GLN A O 1
ATOM 674 N N . THR A 1 88 ? 38.185 -22.578 -14.392 1.00 49.19 88 THR A N 1
ATOM 675 C CA . THR A 1 88 ? 39.049 -23.645 -14.882 1.00 49.19 88 THR A CA 1
ATOM 676 C C . THR A 1 88 ? 38.607 -23.958 -16.302 1.00 49.19 88 THR A C 1
ATOM 678 O O . THR A 1 88 ? 37.556 -24.531 -16.573 1.00 49.19 88 THR A O 1
ATOM 681 N N . THR A 1 89 ? 39.415 -23.409 -17.205 1.00 41.91 89 THR A N 1
ATOM 682 C CA . THR A 1 89 ? 39.672 -23.824 -18.584 1.00 41.91 89 THR A CA 1
ATOM 683 C C . THR A 1 89 ? 39.228 -25.246 -18.910 1.00 41.91 89 THR A C 1
ATOM 685 O O . THR A 1 89 ? 39.683 -26.188 -18.266 1.00 41.91 89 THR A O 1
ATOM 688 N N . TRP A 1 90 ? 38.475 -25.392 -20.000 1.00 46.88 90 TRP A N 1
ATOM 689 C CA . TRP A 1 90 ? 38.448 -26.632 -20.768 1.00 46.88 90 TRP A CA 1
ATOM 690 C C . TRP A 1 90 ? 38.918 -26.357 -22.195 1.00 46.88 90 TRP A C 1
ATOM 692 O O . TRP A 1 90 ? 38.460 -25.411 -22.837 1.00 46.88 90 TRP A O 1
ATOM 702 N N . SER A 1 91 ? 39.903 -27.168 -22.576 1.00 53.66 91 SER A N 1
ATOM 703 C CA . SER A 1 91 ? 40.645 -27.251 -2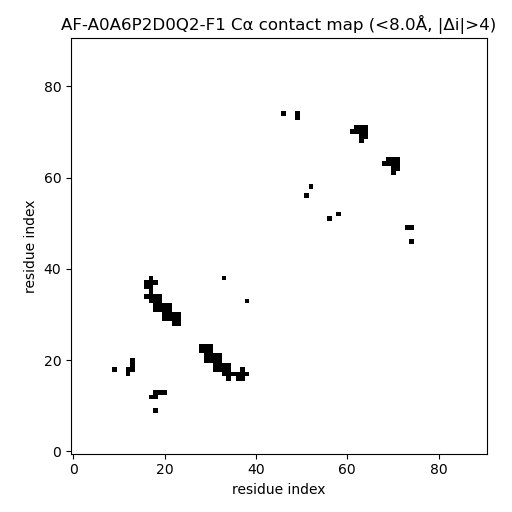3.834 1.00 53.66 91 SER A CA 1
ATOM 704 C C . SER A 1 91 ? 39.783 -27.599 -25.041 1.00 53.66 91 SER A C 1
ATOM 706 O O . SER A 1 91 ? 38.839 -28.402 -24.870 1.00 53.66 91 SER A O 1
#

Secondary structure (DSSP, 8-state):
--TTHHHHHHHHHHHTTSEEEEEPTT-S-EEEEE-HHHHHTHHHHHHHHHHHHHTT-------B-TTT-PBPPPTT---------------

InterPro domains:
  IPR002577 Helix-turn-helix, HxlR type [PF01638] (3-54)
  IPR036388 Winged helix-like DNA-binding domain superfamily [G3DSA:1.10.10.10] (1-90)
  IPR036390 Winged helix DNA-binding domain superfamily [SSF46785] (2-56)

Mean predicted aligned error: 11.53 Å

pLDDT: mean 78.65, std 14.18, range [41.91, 93.88]

Organism: NCBI:txid1210884

Solvent-accessible surface area (backbone atoms only — not comparable to full-atom values): 5981 Å² total; per-residue (Å²): 137,81,90,47,62,64,64,52,50,51,53,50,36,36,76,70,50,27,31,43,80,40,86,40,90,96,52,96,56,72,46,75,46,72,30,74,65,30,56,65,44,48,64,60,55,49,50,56,50,55,51,46,59,74,70,71,54,94,64,96,72,80,62,52,39,88,89,78,66,43,72,59,78,65,88,84,66,70,83,76,71,89,65,90,70,76,92,72,86,82,133

Nearest PDB structures (foldseek):
  2f2e-assembly1_A  TM=8.288E-01  e=8.397E-06  Pseudomonas aeruginosa
  4gcv-assembly1_A  TM=7.001E-01  e=3.172E-04  Pseudomonas aeruginosa PAO1
  4gcv-assembly6_K  TM=7.031E-01  e=3.638E-04  Pseudomonas aeruginosa PAO1
  5e1w-assembly1_A  TM=6.961E-01  e=3.302E+00  Dehalococcoides mccartyi CBDB1

Foldseek 3Di:
DPVPPPVVVLVVCVVVQQWDWDDDPPDPDIDIDGDPVVVVCVVVVLLVVVVVVVVPPPDPDFDADPPPRHGDDDPPPDPPPPDDDDPDDDD